Protein AF-A0A524CED2-F1 (afdb_monomer)

Mean predicted aligned error: 8.62 Å

Foldseek 3Di:
DLVLLVLLLVLLVLLLVLLVVLLVVLVVLVVVPVPDPDDLCNLVVNLVSLVVSVVSLVVSCVPPPRVLCVVLSVLSVVLSVVSVVDSDDDPSVVSSVSSVVSSVVSVVSSVVSCVVNVD

Secondary structure (DSSP, 8-state):
-HHHHHHHHHHHHHHHHHHHHHHHHHHHHHHHHSS----TTHHHHHHHHHHHHHHHHHHHHSSTT-TTSHHHHHHHHHHHHHHHS-SS---HHHHHHHHHHHHHHHHHHHHHHHHHHT-

Solvent-accessible surface area (backbone atoms only — not comparable to full-atom values): 6850 Å² total; per-residue (Å²): 114,65,69,62,54,53,50,53,44,56,49,37,54,52,50,40,54,51,37,51,50,48,39,55,50,48,48,52,50,50,63,56,46,81,72,53,95,80,75,91,64,53,63,61,53,51,51,50,56,49,52,57,51,48,53,57,52,50,68,65,51,76,61,79,84,52,77,93,51,43,69,63,47,52,52,50,50,52,55,49,48,58,55,71,74,41,84,85,78,72,60,61,64,60,54,39,52,54,38,49,54,49,42,52,53,39,51,51,51,40,53,53,48,28,62,77,67,75,102

pLDDT: mean 71.63, std 11.08, range [48.28, 89.06]

Sequence (119 aa):
MEKKKIQEFCYSLRLKDITLSLLSVVGRFEDHFQSNS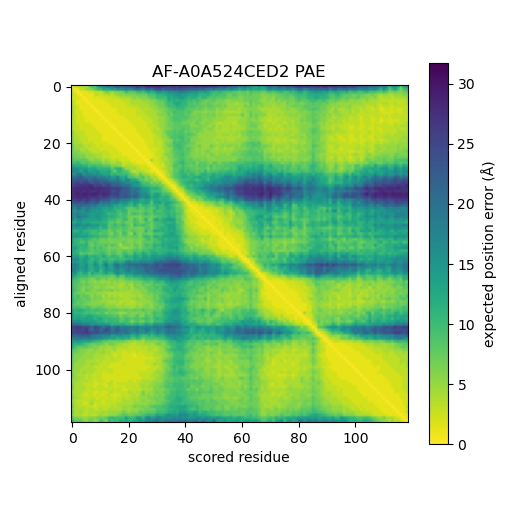EEPSHDKILSWILGSQLSQINEIMVDKEKKGIQEIYEQLNDLLGSIQDIGENIDLKIIYDELRELSIKVMTNIDKISKELNL

Radius of gyration: 15.79 Å; Cα contacts (8 Å, |Δi|>4): 59; chains: 1; bounding box: 42×18×45 Å

Nearest PDB structures (foldseek):
  6dg6-assembly4_D  TM=4.891E-01  e=1.637E+00  synthetic construct
  5w93-assembly3_C  TM=4.702E-01  e=4.045E+00  Mus musculus

Structure (mmCIF, N/CA/C/O backbone):
data_AF-A0A524CED2-F1
#
_entry.id   AF-A0A524CED2-F1
#
loop_
_atom_site.group_PDB
_atom_site.id
_atom_site.type_symbol
_atom_site.label_atom_id
_atom_site.label_alt_id
_atom_site.label_comp_id
_atom_site.label_asym_id
_atom_site.label_entity_id
_atom_site.label_seq_id
_atom_site.pdbx_PDB_ins_code
_atom_site.Cartn_x
_atom_site.Cartn_y
_atom_site.Cartn_z
_atom_site.occupancy
_atom_site.B_iso_or_equiv
_atom_site.auth_seq_id
_atom_site.auth_comp_id
_atom_site.auth_asym_id
_atom_site.auth_atom_id
_atom_site.pdbx_PDB_model_num
ATOM 1 N N . MET A 1 1 ? -19.766 -2.117 18.055 1.00 58.38 1 MET A N 1
ATOM 2 C CA . MET A 1 1 ? -18.729 -1.100 17.777 1.00 58.38 1 MET A CA 1
ATOM 3 C C . MET A 1 1 ? -17.342 -1.736 17.741 1.00 58.38 1 MET A C 1
ATOM 5 O O . MET A 1 1 ? -16.658 -1.593 16.742 1.00 58.38 1 MET A O 1
ATOM 9 N N . GLU A 1 2 ? -16.989 -2.534 18.748 1.00 71.31 2 GLU A N 1
ATOM 10 C CA . GLU A 1 2 ? -15.710 -3.261 18.857 1.00 71.31 2 GLU A CA 1
ATOM 11 C C . GLU A 1 2 ? -15.396 -4.189 17.668 1.00 71.31 2 GLU A C 1
ATOM 13 O O . GLU A 1 2 ? -14.331 -4.087 17.072 1.00 71.31 2 GLU A O 1
ATOM 18 N N . LYS A 1 3 ? -16.359 -5.015 17.225 1.00 76.88 3 LYS A N 1
ATOM 19 C CA . LYS A 1 3 ? -16.165 -5.951 16.098 1.00 76.88 3 LYS A CA 1
ATOM 20 C C . LYS A 1 3 ? -15.747 -5.265 14.787 1.00 76.88 3 LYS A C 1
ATOM 22 O O . LYS A 1 3 ? -14.883 -5.787 14.093 1.00 76.88 3 LYS A O 1
ATOM 27 N N . LYS A 1 4 ? -16.331 -4.101 14.463 1.00 76.56 4 LYS A N 1
ATOM 28 C CA . LYS A 1 4 ? -15.974 -3.338 13.251 1.00 76.56 4 LYS A CA 1
ATOM 29 C C . LYS A 1 4 ? -14.555 -2.770 13.347 1.00 76.56 4 LYS A C 1
ATOM 31 O O . LYS A 1 4 ? -13.809 -2.868 12.383 1.00 76.56 4 LYS A O 1
ATOM 36 N N . LYS A 1 5 ? -14.162 -2.262 14.521 1.00 76.00 5 LYS A N 1
ATOM 37 C CA . LYS A 1 5 ? -12.808 -1.738 14.760 1.00 76.00 5 LYS A CA 1
ATOM 38 C C . LYS A 1 5 ? -11.737 -2.834 14.749 1.00 76.00 5 LYS A C 1
ATOM 40 O O . LYS A 1 5 ? -10.681 -2.644 14.165 1.00 76.00 5 LYS A O 1
ATOM 45 N N . ILE A 1 6 ? -12.021 -4.004 15.327 1.00 80.94 6 ILE A N 1
ATOM 46 C CA . ILE A 1 6 ? -11.119 -5.169 15.263 1.00 80.94 6 ILE A CA 1
ATOM 47 C C . ILE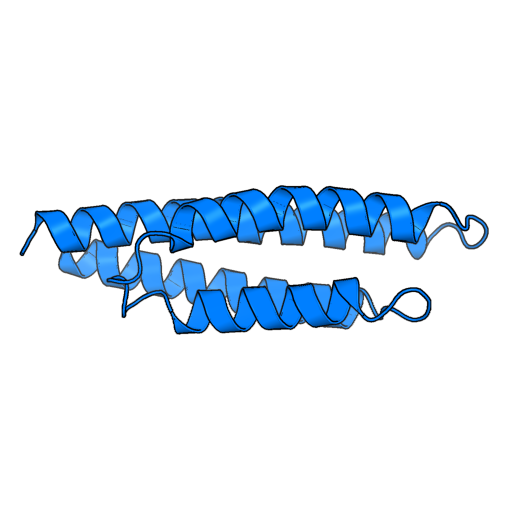 A 1 6 ? -10.947 -5.635 13.814 1.00 80.94 6 ILE A C 1
ATOM 49 O O . ILE A 1 6 ? -9.833 -5.909 13.381 1.00 80.94 6 ILE A O 1
ATOM 53 N N . GLN A 1 7 ? -12.034 -5.690 13.040 1.00 79.19 7 GLN A N 1
ATOM 54 C CA . GLN A 1 7 ? -11.949 -5.995 11.611 1.00 79.19 7 GLN A CA 1
ATOM 55 C C . GLN A 1 7 ? -11.069 -4.978 10.876 1.00 79.19 7 GLN A C 1
ATOM 57 O O . GLN A 1 7 ? -10.177 -5.372 10.132 1.00 79.19 7 GLN A O 1
ATOM 62 N N . GLU A 1 8 ? -11.272 -3.684 11.116 1.00 77.88 8 GLU A N 1
ATOM 63 C CA . GLU A 1 8 ? -10.463 -2.606 10.541 1.00 77.88 8 GLU A CA 1
ATOM 64 C C . GLU A 1 8 ? -8.973 -2.720 10.902 1.00 77.88 8 GLU A C 1
ATOM 66 O O . GLU A 1 8 ? -8.111 -2.560 10.035 1.00 77.88 8 GLU A O 1
ATOM 71 N N . PHE A 1 9 ? -8.664 -3.091 12.146 1.00 82.56 9 PHE A N 1
ATOM 72 C CA . PHE A 1 9 ? -7.305 -3.394 12.589 1.00 82.56 9 PHE A CA 1
ATOM 73 C C . PHE A 1 9 ? -6.696 -4.576 11.820 1.00 82.56 9 PHE A C 1
ATOM 75 O O . PHE A 1 9 ? -5.612 -4.450 11.252 1.00 82.56 9 PHE A O 1
ATOM 82 N N . CYS A 1 10 ? -7.408 -5.705 11.720 1.00 82.69 10 CYS A N 1
ATOM 83 C CA . CYS A 1 10 ? -6.949 -6.877 10.968 1.00 82.69 10 CYS A CA 1
ATOM 84 C C . CYS A 1 10 ? -6.713 -6.567 9.482 1.00 82.69 10 CYS A C 1
ATOM 86 O O . CYS A 1 10 ? -5.745 -7.050 8.895 1.00 82.69 10 CYS A O 1
ATOM 88 N N . TYR A 1 11 ? -7.568 -5.749 8.868 1.00 79.44 11 TYR A N 1
ATOM 89 C CA . TYR A 1 11 ? -7.376 -5.325 7.482 1.00 79.44 11 TYR A CA 1
ATOM 90 C C . TYR A 1 11 ? -6.174 -4.397 7.330 1.00 79.44 11 TYR A C 1
ATOM 92 O O . TYR A 1 11 ? -5.404 -4.563 6.388 1.00 79.44 11 TYR A O 1
ATOM 100 N N . SER A 1 12 ? -5.969 -3.482 8.277 1.00 80.75 12 SER A N 1
ATOM 101 C CA . SER A 1 12 ? -4.803 -2.596 8.281 1.00 80.75 12 SER A CA 1
ATOM 102 C C . SER A 1 12 ? -3.499 -3.393 8.394 1.00 80.75 12 SER A C 1
ATOM 104 O O . SER A 1 12 ? -2.556 -3.131 7.651 1.00 80.75 12 SER A O 1
ATOM 106 N N . LEU A 1 13 ? -3.462 -4.435 9.235 1.00 84.56 13 LEU A N 1
ATOM 107 C CA . LEU A 1 13 ? -2.330 -5.367 9.311 1.00 84.56 13 LEU A CA 1
ATOM 108 C C . LEU A 1 13 ? -2.070 -6.078 7.978 1.00 84.56 13 LEU A C 1
ATOM 110 O O . LEU A 1 13 ? -0.923 -6.182 7.552 1.00 84.56 13 LEU A O 1
ATOM 114 N N . ARG A 1 14 ? -3.124 -6.523 7.291 1.00 82.31 14 ARG A N 1
ATOM 115 C CA . ARG A 1 14 ? -2.975 -7.204 6.000 1.00 82.31 14 ARG A CA 1
ATOM 116 C C . ARG A 1 14 ? -2.494 -6.256 4.898 1.00 82.31 14 ARG A C 1
ATOM 118 O O . ARG A 1 14 ? -1.640 -6.636 4.105 1.00 82.31 14 ARG A O 1
ATOM 125 N N . LEU A 1 15 ? -2.970 -5.009 4.889 1.00 78.50 15 LEU A N 1
ATOM 126 C CA . LEU A 1 15 ? -2.453 -3.962 4.001 1.00 78.50 15 LEU A CA 1
ATOM 127 C C . LEU A 1 15 ? -0.980 -3.653 4.280 1.00 78.50 15 LEU A C 1
ATOM 129 O O . LEU A 1 15 ? -0.217 -3.446 3.340 1.00 78.50 15 LEU A O 1
ATOM 133 N N . LYS A 1 16 ? -0.554 -3.669 5.548 1.00 84.69 16 LYS A N 1
ATOM 134 C CA . LYS A 1 16 ? 0.857 -3.498 5.921 1.00 84.69 16 LYS A CA 1
ATOM 135 C C . LYS A 1 16 ? 1.716 -4.601 5.321 1.00 84.69 16 LYS A C 1
ATOM 137 O O . LYS A 1 16 ? 2.738 -4.300 4.715 1.00 84.69 16 LYS A O 1
ATOM 142 N N . ASP A 1 17 ? 1.300 -5.856 5.465 1.00 83.69 17 ASP A N 1
ATOM 143 C CA . ASP A 1 17 ? 2.056 -6.994 4.937 1.00 83.69 17 ASP A CA 1
ATOM 144 C C . ASP A 1 17 ? 2.186 -6.916 3.406 1.00 83.69 17 ASP A C 1
ATOM 146 O O . ASP A 1 17 ? 3.281 -7.097 2.874 1.00 83.69 17 ASP A O 1
ATOM 150 N N . ILE A 1 18 ? 1.109 -6.546 2.706 1.00 77.69 18 ILE A N 1
ATOM 151 C CA . ILE A 1 18 ? 1.121 -6.343 1.250 1.00 77.69 18 ILE A CA 1
ATOM 152 C C . ILE A 1 18 ? 2.044 -5.182 0.858 1.00 77.69 18 ILE A C 1
ATOM 154 O O . ILE A 1 18 ? 2.913 -5.347 0.005 1.00 77.69 18 ILE A O 1
ATOM 158 N N . THR A 1 19 ? 1.905 -4.020 1.502 1.00 78.25 19 THR A N 1
ATOM 159 C CA . THR A 1 19 ? 2.683 -2.815 1.158 1.00 78.25 19 THR A CA 1
ATOM 160 C C . THR A 1 19 ? 4.177 -3.025 1.412 1.00 78.25 19 THR A C 1
ATOM 162 O O . THR A 1 19 ? 5.005 -2.651 0.588 1.00 78.25 19 THR A O 1
ATOM 165 N N . LEU A 1 20 ? 4.543 -3.688 2.515 1.00 83.06 20 LEU A N 1
ATOM 166 C CA . LEU A 1 20 ? 5.936 -4.038 2.804 1.00 83.06 20 LEU A CA 1
ATOM 167 C C . LEU A 1 20 ? 6.479 -5.101 1.843 1.00 83.06 20 LEU A C 1
ATOM 169 O O . LEU A 1 20 ? 7.637 -5.020 1.434 1.00 83.06 20 LEU A O 1
ATOM 173 N N . SER A 1 21 ? 5.657 -6.085 1.464 1.00 82.12 21 SER A N 1
ATOM 174 C CA . SER A 1 21 ? 6.041 -7.072 0.454 1.00 82.12 21 SER A CA 1
ATOM 175 C C . SER A 1 21 ? 6.298 -6.407 -0.898 1.00 82.12 21 SER A C 1
ATOM 177 O O . SER A 1 21 ? 7.276 -6.751 -1.556 1.00 82.12 21 SER A O 1
ATOM 179 N N . LEU A 1 22 ? 5.451 -5.456 -1.300 1.00 76.06 22 LEU A N 1
ATOM 180 C CA . LEU A 1 22 ? 5.619 -4.665 -2.518 1.00 76.06 22 LEU A CA 1
ATOM 181 C C . LEU A 1 22 ? 6.905 -3.843 -2.466 1.00 76.06 22 LEU A C 1
ATOM 183 O O . LEU A 1 22 ? 7.731 -3.957 -3.365 1.00 76.06 22 LEU A O 1
ATOM 187 N N . LEU A 1 23 ? 7.117 -3.100 -1.378 1.00 79.25 23 LEU A N 1
ATOM 188 C CA . LEU A 1 23 ? 8.321 -2.296 -1.177 1.00 79.25 23 LEU A CA 1
ATOM 189 C C . LEU A 1 23 ? 9.594 -3.152 -1.245 1.00 79.25 23 LEU A C 1
ATOM 191 O O . LEU A 1 23 ? 10.561 -2.777 -1.902 1.00 79.25 23 LEU A O 1
ATOM 195 N N . SER A 1 24 ? 9.588 -4.336 -0.622 1.00 81.25 24 SER A N 1
ATOM 196 C CA . SER A 1 24 ? 10.728 -5.256 -0.680 1.00 81.25 24 SER A CA 1
ATOM 197 C C . SER A 1 24 ? 10.973 -5.814 -2.080 1.00 81.25 24 SER A C 1
ATOM 199 O O . SER A 1 24 ? 12.124 -6.098 -2.406 1.00 81.25 24 SER A O 1
ATOM 201 N N . VAL A 1 25 ? 9.929 -6.060 -2.870 1.00 76.38 25 VAL A N 1
ATOM 202 C CA . VAL A 1 25 ? 10.088 -6.536 -4.248 1.00 76.38 25 VAL A CA 1
ATOM 203 C C . VAL A 1 25 ? 10.644 -5.412 -5.108 1.00 76.38 25 VAL A C 1
ATOM 205 O O . VAL A 1 25 ? 11.670 -5.614 -5.747 1.00 76.38 25 VAL A O 1
ATOM 208 N N . VAL A 1 26 ? 10.009 -4.238 -5.086 1.00 73.94 26 VAL A N 1
ATOM 209 C CA . VAL A 1 26 ? 10.419 -3.086 -5.898 1.00 73.94 26 VAL A CA 1
ATOM 210 C C . VAL A 1 26 ? 11.842 -2.659 -5.549 1.00 73.94 26 VAL A C 1
ATOM 212 O O . VAL A 1 26 ? 12.639 -2.494 -6.460 1.00 73.94 26 VAL A O 1
ATOM 215 N N . GLY A 1 27 ? 12.208 -2.602 -4.264 1.00 72.31 27 GLY A N 1
ATOM 216 C CA . GLY A 1 27 ? 13.578 -2.270 -3.855 1.00 72.31 27 GLY A CA 1
ATOM 217 C C . GLY A 1 27 ? 14.617 -3.282 -4.352 1.00 72.31 27 GLY A C 1
ATOM 218 O O . GLY A 1 27 ? 15.660 -2.897 -4.863 1.00 72.31 27 GLY A O 1
ATOM 219 N N . ARG A 1 28 ? 14.317 -4.590 -4.305 1.00 72.38 28 ARG A N 1
ATOM 220 C CA . ARG A 1 28 ? 15.217 -5.612 -4.878 1.00 72.38 28 ARG A CA 1
ATOM 221 C C . ARG A 1 28 ? 15.321 -5.512 -6.397 1.00 72.38 28 ARG A C 1
ATOM 223 O O . ARG A 1 28 ? 16.375 -5.819 -6.943 1.00 72.38 28 ARG A O 1
ATOM 230 N N . PHE A 1 29 ? 14.235 -5.133 -7.066 1.00 69.81 29 PHE A N 1
ATOM 231 C CA . PHE A 1 29 ? 14.241 -4.847 -8.498 1.00 69.81 29 PHE A CA 1
ATOM 232 C C . PHE A 1 29 ? 15.102 -3.614 -8.801 1.00 69.81 29 PHE A C 1
ATOM 234 O O . PHE A 1 29 ? 15.972 -3.692 -9.656 1.00 69.81 29 PHE A O 1
ATOM 241 N N . GLU A 1 30 ? 14.951 -2.520 -8.058 1.00 65.25 30 GLU A N 1
ATOM 242 C CA . GLU A 1 30 ? 15.780 -1.318 -8.207 1.00 65.25 30 GLU A CA 1
ATOM 243 C C . GLU A 1 30 ? 17.279 -1.631 -8.013 1.00 65.25 30 GLU A C 1
ATOM 245 O O . GLU A 1 30 ? 18.093 -1.323 -8.890 1.00 65.25 30 GLU A O 1
ATOM 250 N N . ASP A 1 31 ? 17.636 -2.338 -6.933 1.00 65.38 31 ASP A N 1
ATOM 251 C CA . ASP A 1 31 ? 19.016 -2.745 -6.621 1.00 65.38 31 ASP A CA 1
ATOM 252 C C . ASP A 1 31 ? 19.623 -3.657 -7.707 1.00 65.38 31 ASP A C 1
ATOM 254 O O . ASP A 1 31 ? 20.796 -3.535 -8.079 1.00 65.38 31 ASP A O 1
ATOM 258 N N . HIS A 1 32 ? 18.830 -4.596 -8.236 1.00 62.16 32 HIS A N 1
ATOM 259 C CA . HIS A 1 32 ? 19.281 -5.554 -9.247 1.00 62.16 32 HIS A CA 1
ATOM 260 C C . HIS A 1 32 ? 19.503 -4.904 -10.625 1.00 62.16 32 HIS A C 1
ATOM 262 O O . HIS A 1 32 ? 20.331 -5.375 -11.401 1.00 62.16 32 HIS A O 1
ATOM 268 N N . PHE A 1 33 ? 18.822 -3.799 -10.924 1.00 57.34 33 PHE A N 1
ATOM 269 C CA . PHE A 1 33 ? 18.814 -3.193 -12.258 1.00 57.34 33 PHE A CA 1
ATOM 270 C C . PHE A 1 33 ? 19.720 -1.985 -12.399 1.00 57.34 33 PHE A C 1
ATOM 272 O O . PHE A 1 33 ? 20.204 -1.715 -13.495 1.00 57.34 33 PHE A O 1
ATOM 279 N N . GLN A 1 34 ? 20.045 -1.307 -11.297 1.00 57.28 34 GLN A N 1
ATOM 280 C CA . GLN A 1 34 ? 21.173 -0.376 -11.302 1.00 57.28 34 GLN A CA 1
ATOM 281 C C . GLN A 1 34 ? 22.503 -1.078 -11.646 1.00 57.28 34 GLN A C 1
ATOM 283 O O . GLN A 1 34 ? 23.480 -0.403 -11.966 1.00 57.28 34 GLN A O 1
ATOM 288 N N . SER A 1 35 ? 22.552 -2.420 -11.607 1.00 53.78 35 SER A N 1
ATOM 289 C CA . SER A 1 35 ? 23.764 -3.212 -11.834 1.00 53.78 35 SER A CA 1
ATOM 290 C C . SER A 1 35 ? 23.825 -4.013 -13.147 1.00 53.78 35 SER A C 1
ATOM 292 O O . SER A 1 35 ? 24.928 -4.423 -13.498 1.00 53.78 35 SER A O 1
ATOM 294 N N . ASN A 1 36 ? 22.731 -4.204 -13.908 1.00 51.19 36 ASN A N 1
ATOM 295 C CA . ASN A 1 36 ? 22.750 -4.940 -15.190 1.00 51.19 36 ASN A CA 1
ATOM 296 C C . ASN A 1 36 ? 21.718 -4.409 -16.206 1.00 51.19 36 ASN A C 1
ATOM 298 O O . ASN A 1 36 ? 20.515 -4.457 -15.973 1.00 51.19 36 ASN A O 1
ATOM 302 N N . SER A 1 37 ? 22.197 -3.941 -17.362 1.00 48.94 37 SER A N 1
ATOM 303 C CA . SER A 1 37 ? 21.448 -3.124 -18.332 1.00 48.94 37 SER A CA 1
ATOM 304 C C . SER A 1 37 ? 20.874 -3.863 -19.556 1.00 48.94 37 SER A C 1
ATOM 306 O O . SER A 1 37 ? 20.555 -3.202 -20.539 1.00 48.94 37 SER A O 1
ATOM 308 N N . GLU A 1 38 ? 20.775 -5.199 -19.566 1.00 52.34 38 GLU A N 1
ATOM 309 C CA . GLU A 1 38 ? 20.575 -5.943 -20.833 1.00 52.34 38 GLU A CA 1
ATOM 310 C C . GLU A 1 38 ? 19.334 -6.842 -20.977 1.00 52.34 38 GLU A C 1
ATOM 312 O O . GLU A 1 38 ? 19.159 -7.398 -22.060 1.00 52.34 38 GLU A O 1
ATOM 317 N N . GLU A 1 39 ? 18.419 -6.974 -20.007 1.00 50.38 39 GLU A N 1
ATOM 318 C CA . GLU A 1 39 ? 17.282 -7.901 -20.191 1.00 50.38 39 GLU A CA 1
ATOM 319 C C . GLU A 1 39 ? 15.883 -7.263 -20.353 1.00 50.38 39 GLU A C 1
ATOM 321 O O . GLU A 1 39 ? 15.478 -6.429 -19.548 1.00 50.38 39 GLU A O 1
ATOM 326 N N . PRO A 1 40 ? 15.082 -7.711 -21.347 1.00 48.38 40 PRO A N 1
ATOM 327 C CA . PRO A 1 40 ? 13.687 -7.306 -21.565 1.00 48.38 40 PRO A CA 1
ATOM 328 C C . PRO A 1 40 ? 12.663 -8.196 -20.820 1.00 48.38 40 PRO A C 1
ATOM 330 O O . PRO A 1 40 ? 11.470 -8.179 -21.120 1.00 48.38 40 PRO A O 1
ATOM 333 N N . SER A 1 41 ? 13.101 -9.041 -19.876 1.00 54.81 41 SER A N 1
ATOM 334 C CA . SER A 1 41 ? 12.240 -9.970 -19.111 1.00 54.81 41 SER A CA 1
ATOM 335 C C . SER A 1 41 ? 11.585 -9.325 -17.877 1.00 54.81 41 SER A C 1
ATOM 337 O O . SER A 1 41 ? 10.686 -9.889 -17.248 1.00 54.81 41 SER A O 1
ATOM 339 N N . HIS A 1 42 ? 12.020 -8.114 -17.566 1.00 57.62 42 HIS A N 1
ATOM 340 C CA . HIS A 1 42 ? 11.804 -7.396 -16.328 1.00 57.62 42 HIS A CA 1
ATOM 341 C C . HIS A 1 42 ? 10.370 -6.910 -16.103 1.00 57.62 42 HIS A C 1
ATOM 343 O O . HIS A 1 42 ? 9.802 -7.156 -15.035 1.00 57.62 42 HIS A O 1
ATOM 349 N N . ASP A 1 43 ? 9.741 -6.349 -17.133 1.00 57.44 43 ASP A N 1
ATOM 350 C CA . ASP A 1 43 ? 8.378 -5.812 -17.050 1.00 57.44 43 ASP A CA 1
ATOM 351 C C . ASP A 1 43 ? 7.339 -6.915 -16.840 1.00 57.44 43 ASP A C 1
ATOM 353 O O . ASP A 1 43 ? 6.331 -6.721 -16.161 1.00 57.44 43 ASP A O 1
ATOM 357 N N . LYS A 1 44 ? 7.609 -8.123 -17.354 1.00 57.56 44 LYS A N 1
ATOM 358 C CA . LYS A 1 44 ? 6.747 -9.293 -17.147 1.00 57.56 44 LYS A CA 1
ATOM 359 C C . LYS A 1 44 ? 6.802 -9.799 -15.713 1.00 57.56 44 LYS A C 1
ATOM 361 O O . LYS A 1 44 ? 5.762 -10.167 -15.176 1.00 57.56 44 LYS A O 1
ATOM 366 N N . ILE A 1 45 ? 7.984 -9.831 -15.096 1.00 62.22 45 ILE A N 1
ATOM 367 C CA . ILE A 1 45 ? 8.125 -10.307 -13.714 1.00 62.22 45 ILE A CA 1
ATOM 368 C C . ILE A 1 45 ? 7.545 -9.272 -12.745 1.00 62.22 45 ILE A C 1
ATOM 370 O O . ILE A 1 45 ? 6.785 -9.650 -11.853 1.00 62.22 45 ILE A O 1
ATOM 374 N N . LEU A 1 46 ? 7.814 -7.980 -12.964 1.00 64.00 46 LEU A N 1
ATOM 375 C CA . LEU A 1 46 ? 7.181 -6.886 -12.220 1.00 64.00 46 LEU A CA 1
ATOM 376 C C . LEU A 1 46 ? 5.657 -6.942 -12.355 1.00 64.00 46 LEU A C 1
ATOM 378 O O . LEU A 1 46 ? 4.966 -7.050 -11.344 1.00 64.00 46 LEU A O 1
ATOM 382 N N . SER A 1 47 ? 5.129 -7.004 -13.579 1.00 62.94 47 SER A N 1
ATOM 383 C CA . SER A 1 47 ? 3.685 -7.138 -13.820 1.00 62.94 47 SER A CA 1
ATOM 384 C C . SER A 1 47 ? 3.081 -8.362 -13.125 1.00 62.94 47 SER A C 1
ATOM 386 O O . SER A 1 47 ? 1.974 -8.289 -12.594 1.00 62.94 47 SER A O 1
ATOM 388 N N . TRP A 1 48 ? 3.795 -9.493 -13.086 1.00 64.50 48 TRP A N 1
ATOM 389 C CA . TRP A 1 48 ? 3.303 -10.721 -12.458 1.00 64.50 48 TRP A CA 1
ATOM 390 C C . TRP A 1 48 ? 3.282 -10.636 -10.929 1.00 64.50 48 TRP A C 1
ATOM 392 O O . TRP A 1 48 ? 2.285 -11.000 -10.300 1.00 64.50 48 TRP A O 1
ATOM 402 N N . ILE A 1 49 ? 4.353 -10.119 -10.318 1.00 66.38 49 ILE A N 1
ATOM 403 C CA . ILE A 1 49 ? 4.412 -9.937 -8.864 1.00 66.38 49 ILE A CA 1
ATOM 404 C C . ILE A 1 49 ? 3.356 -8.923 -8.421 1.00 66.38 49 ILE A C 1
ATOM 406 O O . ILE A 1 49 ? 2.640 -9.159 -7.448 1.00 66.38 49 ILE A O 1
ATOM 410 N N . LEU A 1 50 ? 3.202 -7.836 -9.168 1.00 65.38 50 LEU A N 1
ATOM 411 C CA . LEU A 1 50 ? 2.229 -6.795 -8.866 1.00 65.38 50 LEU A CA 1
ATOM 412 C C . LEU A 1 50 ? 0.793 -7.275 -9.078 1.00 65.38 50 LEU A C 1
ATOM 414 O O . LEU A 1 50 ? -0.049 -7.047 -8.214 1.00 65.38 50 LEU A O 1
ATOM 418 N N . GLY A 1 51 ? 0.521 -8.033 -10.144 1.00 64.88 51 GLY A N 1
ATOM 419 C CA . GLY A 1 51 ? -0.782 -8.665 -10.368 1.00 64.88 51 GLY A CA 1
ATOM 420 C C . GLY A 1 51 ? -1.188 -9.621 -9.239 1.00 64.88 51 GLY A C 1
ATOM 421 O O . GLY A 1 51 ? -2.342 -9.622 -8.810 1.00 64.88 51 GLY A O 1
ATOM 422 N N . SER A 1 52 ? -0.234 -10.383 -8.693 1.00 68.12 52 SER A N 1
ATOM 423 C CA . SER A 1 52 ? -0.466 -11.260 -7.535 1.0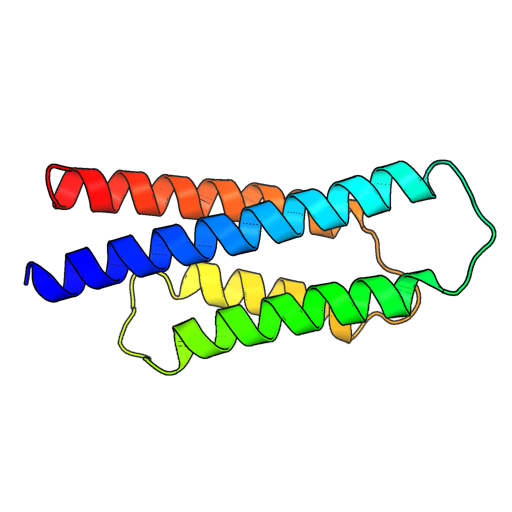0 68.12 52 SER A CA 1
ATOM 424 C C . SER A 1 52 ? -0.834 -10.474 -6.269 1.00 68.12 52 SER A C 1
ATOM 426 O O . SER A 1 52 ? -1.766 -10.840 -5.550 1.00 68.12 52 SER A O 1
ATOM 428 N N . GLN A 1 53 ? -0.154 -9.355 -6.011 1.00 69.00 53 GLN A N 1
ATOM 429 C CA . GLN A 1 53 ? -0.449 -8.488 -4.863 1.00 69.00 53 GLN A CA 1
ATOM 430 C C . GLN A 1 53 ? -1.795 -7.759 -5.033 1.00 69.00 53 GLN A C 1
ATOM 432 O O . GLN A 1 53 ? -2.558 -7.626 -4.077 1.00 69.00 53 GLN A O 1
ATOM 437 N N . LEU A 1 54 ? -2.143 -7.375 -6.264 1.00 65.38 54 LEU A N 1
ATOM 438 C CA . LEU A 1 54 ? -3.406 -6.719 -6.614 1.00 65.38 54 LEU A CA 1
ATOM 439 C C . LEU A 1 54 ? -4.620 -7.620 -6.356 1.00 65.38 54 LEU A C 1
ATOM 441 O O . LEU A 1 54 ? -5.633 -7.166 -5.823 1.00 65.38 54 LEU A O 1
ATOM 445 N N . SER A 1 55 ? -4.498 -8.919 -6.646 1.00 70.44 55 SER A N 1
ATOM 446 C CA . SER A 1 55 ? -5.524 -9.905 -6.285 1.00 70.44 55 SER A CA 1
ATOM 447 C C . SER A 1 55 ? -5.768 -9.935 -4.773 1.00 70.44 55 SER A C 1
ATOM 449 O O . SER A 1 5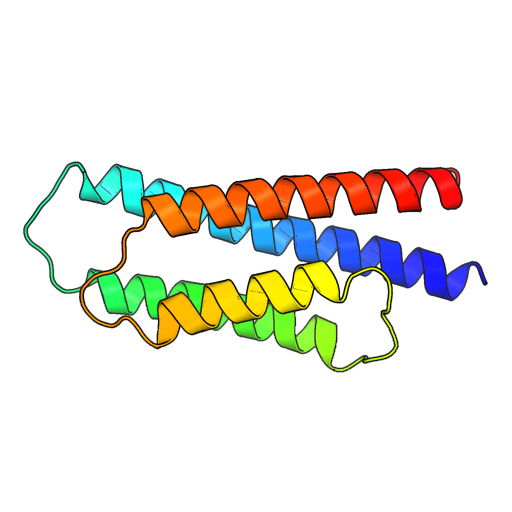5 ? -6.917 -9.922 -4.332 1.00 70.44 55 SER A O 1
ATOM 451 N N . GLN A 1 56 ? -4.702 -9.897 -3.965 1.00 68.44 56 GLN A N 1
ATOM 452 C CA . GLN A 1 56 ? -4.815 -9.922 -2.503 1.00 68.44 56 GLN A CA 1
ATOM 453 C C . GLN A 1 56 ? -5.466 -8.650 -1.942 1.00 68.44 56 GLN A C 1
ATOM 455 O O . GLN A 1 56 ? -6.239 -8.729 -0.987 1.00 68.44 56 GLN A O 1
ATOM 460 N N . ILE A 1 57 ? -5.193 -7.483 -2.535 1.00 67.50 57 ILE A N 1
ATOM 461 C CA . ILE A 1 57 ? -5.835 -6.216 -2.154 1.00 67.50 57 ILE A CA 1
ATOM 462 C C . ILE A 1 57 ? -7.320 -6.237 -2.532 1.00 67.50 57 ILE A C 1
ATOM 464 O O . ILE A 1 57 ? -8.170 -5.888 -1.713 1.00 67.50 57 ILE A O 1
ATOM 468 N N . ASN A 1 58 ? -7.656 -6.693 -3.739 1.00 67.44 58 ASN A N 1
ATOM 469 C CA . ASN A 1 58 ? -9.045 -6.761 -4.191 1.00 67.44 58 ASN A CA 1
ATOM 470 C C . ASN A 1 58 ? -9.893 -7.701 -3.325 1.00 67.44 58 ASN A C 1
ATOM 472 O O . ASN A 1 58 ? -11.030 -7.362 -3.000 1.00 67.44 58 ASN A O 1
ATOM 476 N N . GLU A 1 59 ? -9.333 -8.822 -2.864 1.00 68.88 59 GLU A N 1
ATOM 477 C CA . GLU A 1 59 ? -9.985 -9.708 -1.888 1.00 68.88 59 GLU A CA 1
ATOM 478 C C . GLU A 1 59 ? -10.305 -9.001 -0.564 1.00 68.88 59 GLU A C 1
ATOM 480 O O . GLU A 1 59 ? -11.361 -9.227 0.030 1.00 68.88 59 GLU A O 1
ATOM 485 N N . ILE A 1 60 ? -9.427 -8.104 -0.106 1.00 65.50 60 ILE A N 1
ATOM 486 C CA . ILE A 1 60 ? -9.669 -7.285 1.088 1.00 65.50 60 ILE A CA 1
ATOM 487 C C . ILE A 1 60 ? -10.794 -6.268 0.829 1.00 65.50 60 ILE A C 1
ATOM 489 O O . ILE A 1 60 ? -11.490 -5.885 1.769 1.00 65.50 60 ILE A O 1
ATOM 493 N N . MET A 1 61 ? -11.025 -5.856 -0.418 1.00 59.88 61 MET A N 1
ATOM 494 C CA . MET A 1 61 ? -11.877 -4.714 -0.780 1.00 59.88 61 MET A CA 1
ATOM 495 C C . MET A 1 61 ? -13.279 -5.054 -1.286 1.00 59.88 61 MET A C 1
ATOM 497 O O . MET A 1 61 ? -14.117 -4.155 -1.378 1.00 59.88 61 MET A O 1
ATOM 501 N N . VAL A 1 62 ? -13.590 -6.333 -1.531 1.00 61.88 62 VAL A N 1
ATOM 502 C CA . VAL A 1 62 ? -14.973 -6.793 -1.804 1.00 61.88 62 VAL A CA 1
ATOM 503 C C . VAL A 1 62 ? -15.955 -6.305 -0.725 1.00 61.88 62 VAL A C 1
ATOM 505 O O . VAL A 1 62 ? -17.138 -6.087 -0.981 1.00 61.88 62 VAL A O 1
ATOM 508 N N . ASP A 1 63 ? -15.448 -6.058 0.477 1.00 57.03 63 ASP A N 1
ATOM 509 C CA . ASP A 1 63 ? -16.212 -5.639 1.639 1.00 57.03 63 ASP A CA 1
ATOM 510 C C . ASP A 1 63 ? -16.135 -4.099 1.810 1.00 57.03 63 ASP A C 1
ATOM 512 O O . ASP A 1 63 ? -15.306 -3.564 2.548 1.00 57.03 63 ASP A O 1
ATOM 516 N N . LYS A 1 64 ? -16.982 -3.375 1.055 1.00 48.28 64 LYS A N 1
ATOM 517 C CA . LYS A 1 64 ? -16.983 -1.902 0.846 1.00 48.28 64 LYS A CA 1
ATOM 518 C C . LYS A 1 64 ? -17.317 -1.025 2.071 1.00 48.28 64 LYS A C 1
ATOM 520 O O . LYS A 1 64 ? -17.405 0.194 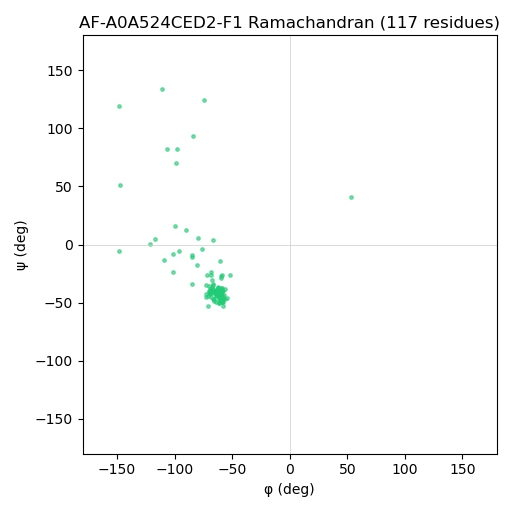1.942 1.00 48.28 64 LYS A O 1
ATOM 525 N N . GLU A 1 65 ? -17.509 -1.581 3.267 1.00 54.41 65 GLU A N 1
ATOM 526 C CA . GLU A 1 65 ? -17.875 -0.794 4.465 1.00 54.41 65 GLU A CA 1
ATOM 527 C C . GLU A 1 65 ? -16.690 -0.064 5.148 1.00 54.41 65 GLU A C 1
ATOM 529 O O . GLU A 1 65 ? -16.852 0.536 6.214 1.00 54.41 65 GLU A O 1
ATOM 534 N N . LYS A 1 66 ? -15.485 -0.097 4.572 1.00 61.69 66 LYS A N 1
ATOM 535 C CA . LYS A 1 66 ? -14.227 0.183 5.289 1.00 61.69 66 LYS A CA 1
ATOM 536 C C . LYS A 1 66 ? -13.710 1.608 5.080 1.00 61.69 66 LYS A C 1
ATOM 538 O O . LYS A 1 66 ? -12.683 1.833 4.447 1.00 61.69 66 LYS A O 1
ATOM 543 N N . LYS A 1 67 ? -14.420 2.580 5.654 1.00 60.75 67 LYS A N 1
ATOM 544 C CA . LYS A 1 67 ? -14.127 4.017 5.496 1.00 60.75 67 LYS A CA 1
A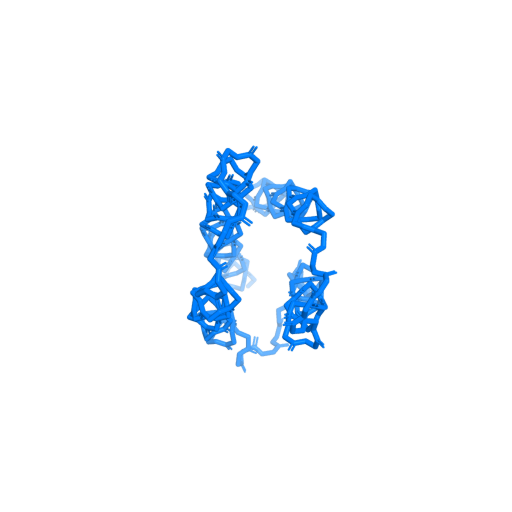TOM 545 C C . LYS A 1 67 ? -12.733 4.467 5.970 1.00 60.75 67 LYS A C 1
ATOM 547 O O . LYS A 1 67 ? -12.242 5.457 5.449 1.00 60.75 67 LYS A O 1
ATOM 552 N N . GLY A 1 68 ? -12.097 3.790 6.931 1.00 64.31 68 GLY A N 1
ATOM 553 C CA . GLY A 1 68 ? -10.806 4.243 7.480 1.00 64.31 68 GLY A CA 1
ATOM 554 C C . GLY A 1 68 ? -9.560 3.806 6.705 1.00 64.31 68 GLY A C 1
ATOM 555 O O . GLY A 1 68 ? -8.483 4.332 6.957 1.00 64.31 68 GLY A O 1
ATOM 556 N N . ILE A 1 69 ? -9.691 2.889 5.742 1.00 68.12 69 ILE A N 1
ATOM 557 C CA . ILE A 1 69 ? -8.572 2.404 4.906 1.00 68.12 69 ILE A CA 1
ATOM 558 C C . ILE A 1 69 ? -8.757 2.722 3.417 1.00 68.12 69 ILE A C 1
ATOM 560 O O . ILE A 1 69 ? -7.960 2.294 2.587 1.00 68.12 69 ILE A O 1
ATOM 564 N N . GLN A 1 70 ? -9.810 3.466 3.075 1.00 74.31 70 GLN A N 1
ATOM 565 C CA . GLN A 1 70 ? -10.179 3.754 1.693 1.00 74.31 70 GLN A CA 1
ATOM 566 C C . GLN A 1 70 ? -9.114 4.587 0.968 1.00 74.31 70 GLN A C 1
ATOM 568 O O . GLN A 1 70 ? -8.745 4.245 -0.145 1.00 74.31 70 GLN A O 1
ATOM 573 N N . GLU A 1 71 ? -8.568 5.617 1.614 1.00 75.00 71 GLU A N 1
ATOM 574 C CA . GLU A 1 71 ? -7.536 6.4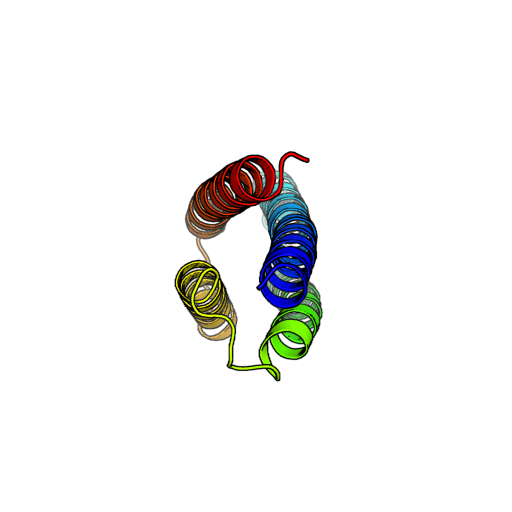74 1.009 1.00 75.00 71 GLU A CA 1
ATOM 575 C C . GLU A 1 71 ? -6.241 5.695 0.709 1.00 75.00 71 GLU A C 1
ATOM 577 O O . GLU A 1 71 ? -5.625 5.868 -0.338 1.00 75.00 71 GLU A O 1
ATOM 582 N N . ILE A 1 72 ? -5.855 4.784 1.609 1.00 72.06 72 ILE A N 1
ATOM 583 C CA . ILE A 1 72 ? -4.703 3.885 1.429 1.00 72.06 72 ILE A CA 1
ATOM 584 C C . ILE A 1 72 ? -4.951 2.942 0.248 1.00 72.06 72 ILE A C 1
ATOM 586 O O . ILE A 1 72 ? -4.043 2.662 -0.529 1.00 72.06 72 ILE A O 1
ATOM 590 N N . TYR A 1 73 ? -6.182 2.451 0.107 1.00 74.25 73 TYR A N 1
ATOM 591 C CA . TYR A 1 73 ? -6.564 1.613 -1.021 1.00 74.25 73 TYR A CA 1
ATOM 592 C C . TYR A 1 73 ? -6.545 2.371 -2.351 1.00 74.25 73 TYR A C 1
ATOM 594 O O . TYR A 1 73 ? -6.006 1.852 -3.320 1.00 74.25 73 TYR A O 1
ATOM 602 N N . GLU A 1 74 ? -7.122 3.572 -2.406 1.00 77.12 74 GLU A N 1
ATOM 603 C CA . GLU A 1 74 ? -7.143 4.395 -3.620 1.00 77.12 74 GLU A CA 1
ATOM 604 C C . GLU A 1 74 ? -5.711 4.702 -4.073 1.00 77.12 74 GLU A C 1
ATOM 606 O O . GLU A 1 74 ? -5.370 4.440 -5.221 1.00 77.12 74 GLU A O 1
ATOM 611 N N . GLN A 1 75 ? -4.834 5.087 -3.139 1.00 76.69 75 GLN A N 1
ATOM 612 C CA . GLN A 1 75 ? -3.410 5.293 -3.422 1.00 76.69 75 GLN A CA 1
ATOM 613 C C . GLN A 1 75 ? -2.716 4.016 -3.915 1.00 76.69 75 GLN A C 1
ATOM 615 O O . GLN A 1 75 ? -1.948 4.084 -4.868 1.00 76.69 75 GLN A O 1
ATOM 620 N N . LEU A 1 76 ? -2.999 2.848 -3.321 1.00 73.38 76 LEU A N 1
ATOM 621 C CA . LEU A 1 76 ? -2.494 1.562 -3.825 1.00 73.38 76 LEU A CA 1
ATOM 622 C C . LEU A 1 76 ? -2.975 1.277 -5.245 1.00 73.38 76 LEU A C 1
ATOM 624 O O . LEU A 1 76 ? -2.196 0.823 -6.075 1.00 73.38 76 LEU A O 1
ATOM 628 N N . ASN A 1 77 ? -4.255 1.504 -5.516 1.00 75.44 77 ASN A N 1
ATOM 629 C CA . ASN A 1 77 ? -4.855 1.224 -6.809 1.00 75.44 77 ASN A CA 1
ATOM 630 C C . ASN A 1 77 ? -4.295 2.142 -7.905 1.00 75.44 77 ASN A C 1
ATOM 632 O O . ASN A 1 77 ? -4.023 1.666 -9.002 1.00 75.44 77 ASN A O 1
ATOM 636 N N . ASP A 1 78 ? -4.067 3.418 -7.596 1.00 77.88 78 ASP A N 1
ATOM 637 C CA . ASP A 1 78 ? -3.485 4.390 -8.527 1.00 77.88 78 ASP A CA 1
ATOM 638 C C . ASP A 1 78 ? -2.010 4.084 -8.821 1.00 77.88 78 ASP A C 1
ATOM 640 O O . ASP A 1 78 ? -1.593 4.080 -9.983 1.00 77.88 78 ASP A O 1
ATOM 644 N N . LEU A 1 79 ? -1.237 3.734 -7.786 1.00 71.94 79 LEU A N 1
ATOM 645 C CA . LEU A 1 79 ? 0.127 3.210 -7.918 1.00 71.94 79 LEU A CA 1
ATOM 646 C C . LEU A 1 79 ? 0.157 1.992 -8.842 1.00 71.94 79 LEU A C 1
ATOM 648 O O . LEU A 1 79 ? 0.988 1.888 -9.737 1.00 71.94 79 LEU A O 1
ATOM 652 N N . LEU A 1 80 ? -0.780 1.065 -8.650 1.00 69.44 80 LEU A N 1
ATOM 653 C CA . LEU A 1 80 ? -0.858 -0.158 -9.438 1.00 69.44 80 LEU A CA 1
ATOM 654 C C . LEU A 1 80 ? -1.295 0.098 -10.884 1.00 69.44 80 LEU A C 1
ATOM 656 O O . LEU A 1 80 ? -0.731 -0.513 -11.789 1.00 69.44 80 LEU A O 1
ATOM 660 N N . GLY A 1 81 ? -2.250 1.003 -11.114 1.00 68.75 81 GLY A N 1
ATOM 661 C CA . GLY A 1 81 ? -2.649 1.437 -12.455 1.00 68.75 81 GLY A CA 1
ATOM 662 C C . GLY A 1 81 ? -1.490 2.094 -13.202 1.00 68.75 81 GLY A C 1
ATOM 663 O O . GLY A 1 81 ? -1.215 1.739 -14.345 1.00 68.75 81 GLY A O 1
ATOM 664 N N . SER A 1 82 ? -0.721 2.938 -12.509 1.00 68.69 82 SER A N 1
ATOM 665 C CA . SER A 1 82 ? 0.504 3.548 -13.042 1.00 68.69 82 SER A CA 1
ATOM 666 C C . SER A 1 82 ? 1.548 2.502 -13.439 1.00 68.69 82 SER A C 1
ATOM 668 O O . SER A 1 82 ? 2.316 2.724 -14.365 1.00 68.69 82 SER A O 1
ATOM 670 N N . ILE A 1 83 ? 1.564 1.332 -12.798 1.00 64.50 83 ILE A N 1
ATOM 671 C CA . ILE A 1 83 ? 2.473 0.246 -13.177 1.00 64.50 83 ILE A CA 1
ATOM 672 C C . ILE A 1 83 ? 1.904 -0.624 -14.314 1.00 64.50 83 ILE A C 1
ATOM 674 O O . ILE A 1 83 ? 2.661 -1.109 -15.148 1.00 64.50 83 ILE A O 1
ATOM 678 N N . GLN A 1 84 ? 0.583 -0.825 -14.380 1.00 60.34 84 GLN A N 1
ATOM 679 C CA . GLN A 1 84 ? -0.060 -1.601 -15.451 1.00 60.34 84 GLN A CA 1
ATOM 680 C C . GLN A 1 84 ? -0.082 -0.869 -16.798 1.00 60.34 84 GLN A C 1
ATOM 682 O O . GLN A 1 84 ? 0.055 -1.514 -17.838 1.00 60.34 84 GLN A O 1
ATOM 687 N N . ASP A 1 85 ? -0.236 0.456 -16.782 1.00 58.53 85 ASP A N 1
ATOM 688 C CA . ASP A 1 85 ? -0.306 1.275 -17.996 1.00 58.53 85 ASP A CA 1
ATOM 689 C C . ASP A 1 85 ? 1.079 1.575 -18.598 1.00 58.53 85 ASP A C 1
ATOM 691 O O . ASP A 1 85 ? 1.184 1.925 -19.777 1.00 58.53 85 ASP A O 1
ATOM 695 N N . ILE A 1 86 ? 2.162 1.416 -17.830 1.00 52.34 86 ILE A N 1
ATOM 696 C CA . ILE A 1 86 ? 3.513 1.806 -18.248 1.00 52.34 86 ILE A CA 1
ATOM 697 C C . ILE A 1 86 ? 4.333 0.556 -18.568 1.00 52.34 86 ILE A C 1
ATOM 699 O O . ILE A 1 86 ? 5.119 0.061 -17.773 1.00 52.34 86 ILE A O 1
ATOM 703 N N . GLY A 1 87 ? 4.151 0.049 -19.783 1.00 50.59 87 GLY A N 1
ATOM 704 C CA . GLY A 1 87 ? 4.868 -1.125 -20.275 1.00 50.59 87 GLY A CA 1
ATOM 705 C C . GLY A 1 87 ? 6.323 -0.902 -20.699 1.00 50.59 87 GLY A C 1
ATOM 706 O O . GLY A 1 87 ? 6.939 -1.886 -21.079 1.00 50.59 87 GLY A O 1
ATOM 707 N N . GLU A 1 88 ? 6.877 0.325 -20.695 1.00 51.88 88 GLU A N 1
ATOM 708 C CA . GLU A 1 88 ? 8.225 0.559 -21.274 1.00 51.88 88 GLU A CA 1
ATOM 709 C C . GLU A 1 88 ? 9.093 1.677 -20.632 1.00 51.88 88 GLU A C 1
ATOM 711 O O . GLU A 1 88 ? 10.249 1.816 -21.013 1.00 51.88 88 GLU A O 1
ATOM 716 N N . ASN A 1 89 ? 8.612 2.481 -19.668 1.00 58.22 89 ASN A N 1
ATOM 717 C CA . ASN A 1 89 ? 9.403 3.577 -19.053 1.00 58.22 89 ASN A CA 1
ATOM 718 C C . ASN A 1 89 ? 9.050 3.812 -17.574 1.00 58.22 89 ASN A C 1
ATOM 720 O O . ASN A 1 89 ? 8.722 4.924 -17.156 1.00 58.22 89 ASN A O 1
ATOM 724 N N . ILE A 1 90 ? 9.066 2.750 -16.773 1.00 68.12 90 ILE A N 1
ATOM 725 C CA . ILE A 1 90 ? 8.810 2.869 -15.338 1.00 68.12 90 ILE A CA 1
ATOM 726 C C . ILE A 1 90 ? 10.029 3.479 -14.629 1.00 68.12 90 ILE A C 1
ATOM 728 O O . ILE A 1 90 ? 11.123 2.916 -14.664 1.00 68.12 90 ILE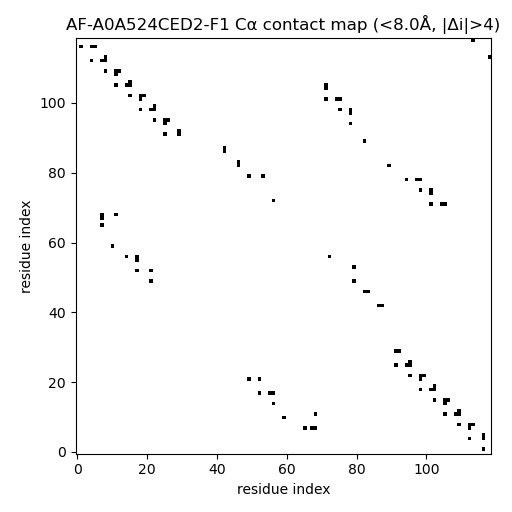 A O 1
ATOM 732 N N . ASP A 1 91 ? 9.817 4.583 -13.908 1.00 71.88 91 ASP A N 1
ATOM 733 C CA . ASP A 1 91 ? 10.760 5.044 -12.888 1.00 71.88 91 ASP A CA 1
ATOM 734 C C . ASP A 1 91 ? 10.475 4.305 -11.571 1.00 71.88 91 ASP A C 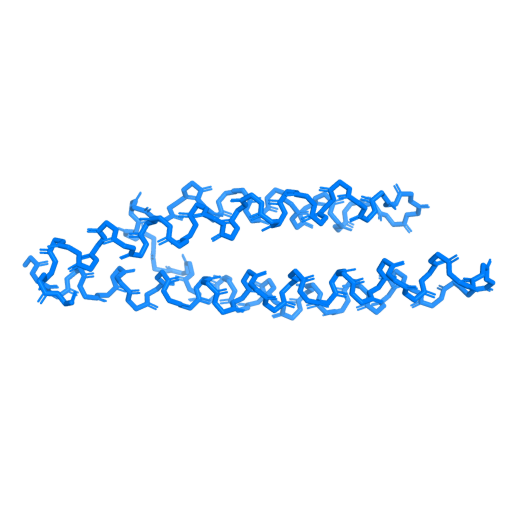1
ATOM 736 O O . ASP A 1 91 ? 9.613 4.690 -10.774 1.00 71.88 91 ASP A O 1
ATOM 740 N N . LEU A 1 92 ? 11.194 3.199 -11.361 1.00 71.88 92 LEU A N 1
ATOM 741 C CA . LEU A 1 92 ? 11.046 2.351 -10.174 1.00 71.88 92 LEU A CA 1
ATOM 742 C C . LEU A 1 92 ? 11.303 3.111 -8.872 1.00 71.88 92 LEU A C 1
ATOM 744 O O . LEU A 1 92 ? 10.738 2.742 -7.844 1.00 71.88 92 LEU A O 1
ATOM 748 N N . LYS A 1 93 ? 12.100 4.181 -8.915 1.00 74.81 93 LYS A N 1
ATOM 749 C CA . LYS A 1 93 ? 12.395 4.992 -7.739 1.00 74.81 93 LYS A CA 1
ATOM 750 C C . LYS A 1 93 ? 11.167 5.772 -7.279 1.00 74.81 93 LYS A C 1
ATOM 752 O O . LYS A 1 93 ? 10.893 5.817 -6.085 1.00 74.81 93 LYS A O 1
ATOM 757 N N . ILE A 1 94 ? 10.401 6.334 -8.217 1.00 79.75 94 ILE A N 1
ATOM 758 C CA . ILE A 1 94 ? 9.151 7.043 -7.900 1.00 79.75 94 ILE A CA 1
ATOM 759 C C . ILE A 1 94 ? 8.159 6.076 -7.248 1.00 79.75 94 ILE A C 1
ATOM 761 O O . ILE A 1 94 ? 7.632 6.367 -6.179 1.00 79.75 94 ILE A O 1
ATOM 765 N N . ILE A 1 95 ? 7.981 4.885 -7.828 1.00 77.06 95 ILE A N 1
ATOM 766 C CA . ILE A 1 95 ? 7.102 3.851 -7.258 1.00 77.06 95 ILE A CA 1
ATOM 767 C C . ILE A 1 95 ? 7.586 3.414 -5.875 1.00 77.06 95 ILE A C 1
ATOM 769 O O . ILE A 1 95 ? 6.780 3.218 -4.966 1.00 77.06 95 ILE A O 1
ATOM 773 N N . TYR A 1 96 ? 8.896 3.235 -5.700 1.00 78.88 96 TYR A N 1
ATOM 774 C CA . TYR A 1 96 ? 9.473 2.864 -4.415 1.00 78.88 96 TYR A CA 1
ATOM 775 C C . TYR A 1 96 ? 9.203 3.929 -3.345 1.00 78.88 96 TYR A C 1
ATOM 777 O O . TYR A 1 96 ? 8.771 3.592 -2.240 1.00 78.88 96 TYR A O 1
ATOM 785 N N . ASP A 1 97 ? 9.411 5.205 -3.672 1.00 82.56 97 ASP A N 1
ATOM 786 C CA . ASP A 1 97 ? 9.164 6.326 -2.765 1.00 82.56 97 ASP A CA 1
ATOM 787 C C . ASP A 1 97 ? 7.672 6.436 -2.403 1.00 82.56 97 ASP A C 1
ATOM 789 O O . ASP A 1 97 ? 7.326 6.532 -1.223 1.00 82.56 97 ASP A O 1
ATOM 793 N N . GLU A 1 98 ? 6.774 6.306 -3.379 1.00 84.62 98 GLU A N 1
ATOM 794 C CA . GLU A 1 98 ? 5.324 6.302 -3.153 1.00 84.62 98 GLU A CA 1
ATOM 795 C C . GLU A 1 98 ? 4.870 5.104 -2.290 1.00 84.62 98 GLU A C 1
ATOM 797 O O . GLU A 1 98 ? 4.114 5.272 -1.326 1.00 84.62 98 GLU A O 1
ATOM 802 N N . LEU A 1 99 ? 5.382 3.893 -2.552 1.00 82.31 99 LEU A N 1
ATOM 803 C CA . LEU A 1 99 ? 5.127 2.709 -1.717 1.00 82.31 99 LEU A CA 1
ATOM 804 C C . LEU A 1 99 ? 5.668 2.883 -0.294 1.00 82.31 99 LEU A C 1
ATOM 806 O O . LEU A 1 99 ? 5.057 2.419 0.676 1.00 82.31 99 LEU A O 1
ATOM 810 N N . ARG A 1 100 ? 6.812 3.554 -0.142 1.00 87.81 100 ARG A N 1
ATOM 811 C CA . ARG A 1 100 ? 7.402 3.846 1.163 1.00 87.81 100 ARG A CA 1
ATOM 812 C C . ARG A 1 100 ? 6.514 4.797 1.952 1.00 87.81 100 ARG A C 1
ATOM 814 O O . ARG A 1 100 ? 6.215 4.503 3.112 1.00 87.81 100 ARG A O 1
ATOM 821 N N . GLU A 1 101 ? 6.068 5.896 1.354 1.00 88.12 101 GLU A N 1
ATOM 822 C CA . GLU A 1 101 ? 5.140 6.831 1.998 1.00 88.12 101 GLU A CA 1
ATOM 823 C C . GLU A 1 101 ? 3.842 6.141 2.413 1.00 88.12 101 GLU A C 1
ATOM 825 O O . GLU A 1 101 ? 3.379 6.280 3.550 1.00 88.12 101 GLU A O 1
ATOM 830 N N . LEU A 1 102 ? 3.290 5.327 1.519 1.00 84.19 102 LEU A N 1
ATOM 831 C CA . LEU A 1 102 ? 2.098 4.546 1.788 1.00 84.19 102 LEU A CA 1
ATOM 832 C C . LEU A 1 102 ? 2.299 3.580 2.967 1.00 84.19 102 LEU A C 1
ATOM 834 O O . LEU A 1 102 ? 1.434 3.485 3.839 1.00 84.19 102 LEU A O 1
ATOM 838 N N . SER A 1 103 ? 3.453 2.910 3.055 1.00 85.69 103 SER A N 1
ATOM 839 C CA . SER A 1 103 ? 3.763 2.017 4.180 1.00 85.69 103 SER A CA 1
ATOM 840 C C . SER A 1 103 ? 3.730 2.754 5.526 1.00 85.69 103 SER A C 1
ATOM 842 O O . SER A 1 103 ? 3.211 2.232 6.515 1.00 85.69 103 SER A O 1
ATOM 844 N N . ILE A 1 104 ? 4.196 4.007 5.559 1.00 88.75 104 ILE A N 1
ATOM 845 C CA . ILE A 1 104 ? 4.170 4.860 6.752 1.00 88.75 104 ILE A CA 1
ATOM 846 C C . ILE A 1 104 ? 2.730 5.248 7.108 1.00 88.75 104 ILE A C 1
ATOM 848 O O . ILE A 1 104 ? 2.356 5.201 8.287 1.00 88.75 104 ILE A O 1
ATOM 852 N N . LYS A 1 105 ? 1.900 5.589 6.112 1.00 86.31 105 LYS A N 1
ATOM 853 C CA . LYS A 1 105 ? 0.470 5.881 6.319 1.00 86.31 105 LYS A CA 1
ATOM 854 C C . LYS A 1 105 ? -0.262 4.672 6.901 1.00 86.31 105 LYS A C 1
ATOM 856 O O . LYS A 1 105 ? -0.985 4.817 7.886 1.00 86.31 105 LYS A O 1
ATOM 861 N N . VAL A 1 106 ? -0.014 3.474 6.365 1.00 85.12 106 VAL A N 1
ATOM 862 C CA . VAL A 1 106 ? -0.575 2.219 6.889 1.00 85.12 106 VAL A CA 1
ATOM 863 C C . VAL A 1 106 ? -0.167 2.000 8.345 1.00 85.12 106 VAL A C 1
ATOM 865 O O . VAL A 1 106 ? -1.023 1.737 9.188 1.00 85.12 106 VAL A O 1
ATOM 868 N N . MET A 1 107 ? 1.119 2.155 8.668 1.00 86.62 107 MET A N 1
ATOM 869 C CA . MET A 1 107 ? 1.624 1.986 10.036 1.00 86.62 107 MET A CA 1
ATOM 870 C C . MET A 1 107 ? 1.019 2.999 11.014 1.00 86.62 107 MET A C 1
ATOM 872 O O . MET A 1 107 ? 0.655 2.637 12.131 1.00 86.62 107 MET A O 1
ATOM 876 N N . THR A 1 108 ? 0.851 4.248 10.582 1.00 89.06 108 THR A N 1
ATOM 877 C CA . THR A 1 108 ? 0.208 5.299 11.382 1.00 89.06 108 THR A CA 1
ATOM 878 C C . THR A 1 108 ? -1.268 4.982 11.633 1.00 89.06 108 THR A C 1
ATOM 880 O O . THR A 1 108 ? -1.767 5.175 12.743 1.00 89.06 108 THR A O 1
ATOM 883 N N . ASN A 1 109 ? -1.971 4.449 10.629 1.00 84.44 109 ASN A N 1
ATOM 884 C CA . ASN A 1 109 ? -3.360 4.029 10.785 1.00 84.44 109 ASN A CA 1
ATOM 885 C C . ASN A 1 109 ? -3.495 2.844 11.755 1.00 84.44 109 ASN A C 1
ATOM 887 O O . ASN A 1 109 ? -4.379 2.850 12.611 1.00 84.44 109 ASN A O 1
ATOM 891 N N . ILE A 1 110 ? -2.589 1.862 11.675 1.00 86.38 110 ILE A N 1
ATOM 892 C CA . ILE A 1 110 ? -2.528 0.741 12.627 1.00 86.38 110 ILE A CA 1
ATOM 893 C C . ILE A 1 110 ? -2.333 1.257 14.053 1.00 86.38 110 ILE A C 1
ATOM 895 O O . ILE A 1 110 ? -3.088 0.860 14.936 1.00 86.38 110 ILE A O 1
ATOM 899 N N . ASP A 1 111 ? -1.365 2.149 14.281 1.00 87.56 111 ASP A N 1
ATOM 900 C CA . ASP A 1 111 ? -1.090 2.722 15.607 1.00 87.56 111 ASP A CA 1
ATOM 901 C C . ASP A 1 111 ? -2.312 3.465 16.170 1.00 87.56 111 ASP A C 1
ATOM 903 O O . ASP A 1 111 ? -2.700 3.265 17.324 1.00 87.56 111 ASP A O 1
ATOM 907 N N . LYS A 1 112 ? -2.988 4.261 15.332 1.00 86.94 112 LYS A N 1
ATOM 908 C CA . LYS A 1 112 ? -4.229 4.947 15.709 1.00 86.94 112 LYS A CA 1
ATOM 909 C C . LYS A 1 112 ? -5.318 3.957 16.134 1.00 86.94 112 LYS A C 1
ATOM 911 O O . LYS A 1 112 ? -5.908 4.126 17.200 1.00 86.94 112 LYS A O 1
ATOM 916 N N . ILE A 1 113 ? -5.573 2.923 15.333 1.00 82.88 113 ILE A N 1
ATOM 917 C CA . ILE A 1 113 ? -6.610 1.928 15.635 1.00 82.88 113 ILE A CA 1
ATOM 918 C C . ILE A 1 113 ? -6.230 1.098 16.875 1.00 82.88 113 ILE A C 1
ATOM 920 O O . ILE A 1 113 ? -7.103 0.819 17.695 1.00 82.88 113 ILE A O 1
ATOM 924 N N . SER A 1 114 ? -4.948 0.758 17.061 1.00 85.19 114 SER A N 1
ATOM 925 C CA . SER A 1 114 ? -4.449 0.045 18.252 1.00 85.19 114 SER A CA 1
ATOM 926 C C . SER A 1 114 ? -4.753 0.825 19.527 1.00 85.19 114 SER A C 1
ATOM 928 O O . SER A 1 114 ? -5.338 0.286 20.465 1.00 85.19 114 SER A O 1
ATOM 930 N N . LYS A 1 115 ? -4.461 2.134 19.522 1.00 87.81 115 LYS A N 1
ATOM 931 C CA . LYS A 1 115 ? -4.772 3.042 20.636 1.00 87.81 115 LYS A CA 1
ATOM 932 C C . LYS A 1 115 ? -6.268 3.116 20.919 1.00 87.81 115 LYS A C 1
ATOM 934 O O . LYS A 1 115 ? -6.673 3.098 22.075 1.00 87.81 115 LYS A O 1
ATOM 939 N N . GLU A 1 116 ? -7.103 3.167 19.882 1.00 84.81 116 GLU A N 1
ATOM 940 C CA . GLU A 1 116 ? -8.562 3.166 20.046 1.00 84.81 116 GLU A CA 1
ATOM 941 C C . GLU A 1 116 ? -9.126 1.839 20.579 1.00 84.81 116 GLU A C 1
ATOM 943 O O . GLU A 1 116 ? -10.229 1.826 21.132 1.00 84.81 116 GLU A O 1
ATOM 948 N N . LEU A 1 117 ? -8.403 0.734 20.385 1.00 82.19 117 LEU A N 1
ATOM 949 C CA . LEU A 1 117 ? -8.760 -0.604 20.856 1.00 82.19 117 LEU A CA 1
ATOM 950 C C . LEU A 1 117 ? -8.100 -0.977 22.194 1.00 82.19 117 LEU A C 1
ATOM 952 O O . LEU A 1 117 ? -8.439 -2.020 22.745 1.00 82.19 117 LEU A O 1
ATOM 956 N N . ASN A 1 118 ? -7.211 -0.133 22.732 1.00 83.31 118 ASN A N 1
ATOM 957 C CA . ASN A 1 118 ? -6.349 -0.439 23.883 1.00 83.31 118 ASN A CA 1
ATOM 958 C C . ASN A 1 118 ? -5.535 -1.739 23.699 1.00 83.31 118 ASN A C 1
ATOM 960 O O . ASN A 1 118 ? -5.416 -2.533 24.635 1.00 83.31 118 ASN A O 1
ATOM 964 N N . LEU A 1 119 ? -5.018 -1.954 22.484 1.00 71.75 119 LEU A N 1
ATOM 965 C CA . LEU A 1 119 ? -4.117 -3.055 22.119 1.00 71.75 119 LEU A CA 1
ATOM 966 C C . LEU A 1 119 ? -2.652 -2.625 22.188 1.00 71.75 119 LEU A C 1
ATOM 968 O O . LEU A 1 119 ? -2.366 -1.478 21.761 1.00 71.75 119 LEU A O 1
#